Protein AF-A0A938Y9R0-F1 (afdb_monomer)

Sequence (129 aa):
MARGAADRGTDAPTGRAGDRIAAVRTVGDMQARYRSARRGPARCGRGDRKDPGADDATMATVAIAKRTAVLQARTIVDLALELADGRSSVRSPLERAHRDVRGGPFHPLTPEATLDLPGSMRLEEVRTS

InterPro domains:
  IPR036250 Acyl-CoA dehydrogenase-like, C-terminal [SSF47203] (8-122)

Secondary structure (DSSP, 8-state):
-HHHHHTTGGG----SHHHHHHHHHHHHHHHHHHHHHHHHHHHH--S-TT-S---HHHHHHHHHHHHHHHHHHHHHHHHHHHHHTT-S-TT-HHHHHHHHHHHGGGSS--TTGGGHHHHHHHHHHHHH-

Radius of gyration: 18.32 Å; Cα contacts (8 Å, |Δi|>4): 104; chains: 1; bounding box: 48×33×47 Å

pLDDT: mean 75.26, std 15.54, range [46.09, 93.12]

Mean predicted aligned error: 10.39 Å

Structure (mmCIF, N/CA/C/O backbone):
data_AF-A0A938Y9R0-F1
#
_entry.id   AF-A0A938Y9R0-F1
#
loop_
_atom_site.group_PDB
_atom_site.id
_atom_site.type_symbol
_atom_site.label_atom_id
_atom_site.label_alt_id
_atom_site.label_comp_id
_atom_site.label_asym_id
_atom_site.label_entity_id
_atom_site.label_seq_id
_atom_site.pdbx_PDB_ins_code
_atom_site.Cartn_x
_atom_site.Cartn_y
_atom_site.Cartn_z
_atom_site.occupancy
_atom_site.B_iso_or_equiv
_atom_site.auth_seq_id
_atom_site.auth_comp_id
_atom_site.auth_asym_id
_atom_site.auth_atom_id
_atom_site.pdbx_PDB_model_num
ATOM 1 N N . MET A 1 1 ? -1.771 10.224 3.735 1.00 49.88 1 MET A N 1
ATOM 2 C CA . MET A 1 1 ? -2.688 9.064 3.697 1.00 49.88 1 MET A CA 1
ATOM 3 C C . MET A 1 1 ? -2.340 8.031 4.772 1.00 49.88 1 MET A C 1
ATOM 5 O O . MET A 1 1 ? -3.034 8.017 5.773 1.00 49.88 1 MET A O 1
ATOM 9 N N . ALA A 1 2 ? -1.244 7.264 4.661 1.00 47.94 2 ALA A N 1
ATOM 10 C CA . ALA A 1 2 ? -0.913 6.177 5.607 1.00 47.94 2 ALA A CA 1
ATOM 11 C C . ALA A 1 2 ? -0.747 6.608 7.082 1.00 47.94 2 ALA A C 1
ATOM 13 O O . ALA A 1 2 ? -1.265 5.951 7.976 1.00 47.94 2 ALA A O 1
ATOM 14 N N . ARG A 1 3 ? -0.095 7.752 7.341 1.00 49.75 3 ARG A N 1
ATOM 15 C CA . ARG A 1 3 ? 0.065 8.291 8.705 1.00 49.75 3 ARG A CA 1
ATOM 16 C C . ARG A 1 3 ? -1.281 8.605 9.374 1.00 49.75 3 ARG A C 1
ATOM 18 O O . ARG A 1 3 ? -1.520 8.171 10.483 1.00 49.75 3 ARG A O 1
ATOM 25 N N . GLY A 1 4 ? -2.202 9.238 8.647 1.00 52.47 4 GLY A N 1
ATOM 26 C CA . GLY A 1 4 ? -3.544 9.545 9.158 1.00 52.47 4 GLY A CA 1
ATOM 27 C C . GLY A 1 4 ? -4.479 8.333 9.286 1.00 52.47 4 GLY A C 1
ATOM 28 O O . GLY A 1 4 ? -5.546 8.469 9.874 1.00 52.47 4 GLY A O 1
ATOM 29 N N . ALA A 1 5 ? -4.116 7.174 8.724 1.00 55.56 5 ALA A N 1
ATOM 30 C CA . ALA A 1 5 ? -4.798 5.905 8.983 1.00 55.56 5 ALA A CA 1
ATOM 31 C C . ALA A 1 5 ? -4.255 5.248 10.263 1.00 55.56 5 ALA A C 1
ATOM 33 O O . ALA A 1 5 ? -5.039 4.782 11.082 1.00 55.56 5 ALA A O 1
ATOM 34 N N . ALA A 1 6 ? -2.934 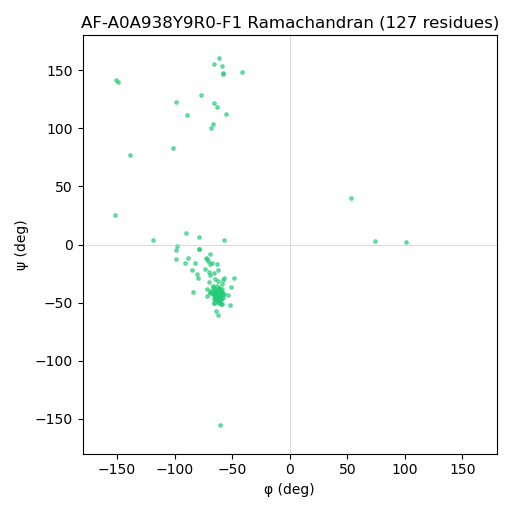5.300 10.475 1.00 52.03 6 ALA A N 1
ATOM 35 C CA . ALA A 1 6 ? -2.301 4.856 11.717 1.00 52.03 6 ALA A CA 1
ATOM 36 C C . ALA A 1 6 ? -2.748 5.693 12.932 1.00 52.03 6 ALA A C 1
ATOM 38 O O . ALA A 1 6 ? -3.103 5.123 13.958 1.00 52.03 6 ALA A O 1
ATOM 39 N N . ASP A 1 7 ? -2.829 7.020 12.784 1.00 55.97 7 ASP A N 1
ATOM 40 C CA . ASP A 1 7 ? -3.227 7.946 13.857 1.00 55.97 7 ASP A CA 1
ATOM 41 C C . ASP A 1 7 ? -4.717 7.824 14.251 1.00 55.97 7 ASP A C 1
ATOM 43 O O . ASP A 1 7 ? -5.107 8.308 15.304 1.00 55.97 7 ASP A O 1
ATOM 47 N N . ARG A 1 8 ? -5.576 7.195 13.430 1.00 55.94 8 ARG A N 1
ATOM 48 C CA . ARG A 1 8 ? -6.998 6.963 13.776 1.00 55.94 8 ARG A CA 1
ATOM 49 C C . ARG A 1 8 ? -7.295 5.565 14.304 1.00 55.94 8 ARG A C 1
ATOM 51 O O . ARG A 1 8 ? -8.368 5.355 14.857 1.00 55.94 8 ARG A O 1
ATOM 58 N N . GLY A 1 9 ? -6.359 4.627 14.167 1.00 49.69 9 GLY A N 1
ATOM 59 C CA . GLY A 1 9 ? -6.455 3.320 14.821 1.00 49.69 9 GLY A CA 1
ATOM 60 C C . GLY A 1 9 ? -6.263 3.398 16.341 1.00 49.69 9 GLY A C 1
ATOM 61 O O . GLY A 1 9 ? -6.578 2.446 17.046 1.00 49.69 9 GLY A O 1
ATOM 62 N N . THR A 1 10 ? -5.762 4.525 16.858 1.00 52.50 10 THR A N 1
ATOM 63 C CA . THR A 1 10 ? -5.441 4.712 18.280 1.00 52.50 10 THR A CA 1
ATOM 64 C C . THR A 1 10 ? -6.599 5.221 19.143 1.00 52.50 10 THR A C 1
ATOM 66 O O . THR A 1 10 ? -6.490 5.138 20.361 1.00 52.50 10 THR A O 1
ATOM 69 N N . ASP A 1 11 ? -7.708 5.684 18.550 1.00 47.88 11 ASP A N 1
ATOM 70 C CA . ASP A 1 11 ? -8.873 6.231 19.279 1.00 47.88 11 ASP A CA 1
ATOM 71 C C . ASP A 1 11 ? -9.942 5.174 19.637 1.00 47.88 11 ASP A C 1
ATOM 73 O O . ASP A 1 11 ? -11.045 5.507 20.074 1.00 47.88 11 ASP A O 1
ATOM 77 N N . ALA A 1 12 ? -9.656 3.879 19.462 1.00 50.62 12 ALA A N 1
ATOM 78 C CA . ALA A 1 12 ? -10.608 2.823 19.797 1.00 50.62 12 ALA A CA 1
ATOM 79 C C . ALA A 1 12 ? -10.665 2.574 21.322 1.00 50.62 12 ALA A C 1
ATOM 81 O O . ALA A 1 12 ? -9.623 2.312 21.933 1.00 50.62 12 ALA A O 1
ATOM 82 N N . PRO A 1 13 ? -11.857 2.570 21.958 1.00 46.53 13 P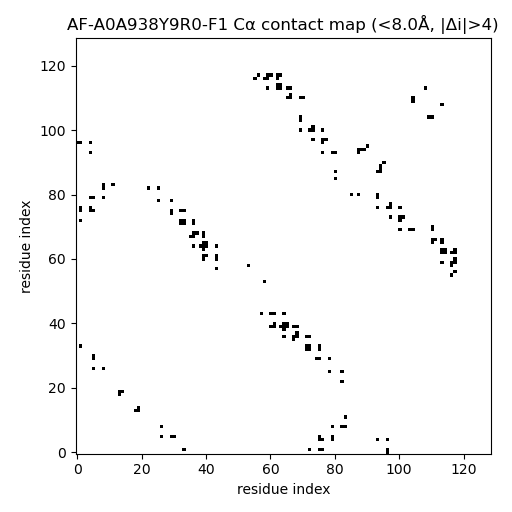RO A N 1
ATOM 83 C CA . PRO A 1 13 ? -12.000 2.090 23.325 1.00 46.53 13 PRO A CA 1
ATOM 84 C C . PRO A 1 13 ? -11.732 0.586 23.318 1.00 46.53 13 PRO A C 1
ATOM 86 O O . PRO A 1 13 ? -12.536 -0.215 22.845 1.00 46.53 13 PRO A O 1
ATOM 89 N N . THR A 1 14 ? -10.550 0.199 23.786 1.00 48.72 14 THR A N 1
ATOM 90 C CA . THR A 1 14 ? -10.176 -1.207 23.866 1.00 48.72 14 THR A CA 1
ATOM 91 C C . THR A 1 14 ? -11.078 -1.900 24.878 1.00 48.72 14 THR A C 1
ATOM 93 O O . THR A 1 14 ? -11.095 -1.509 26.047 1.00 48.72 14 THR A O 1
ATOM 96 N N . GLY A 1 15 ? -11.797 -2.930 24.424 1.00 53.75 15 GLY A N 1
ATOM 97 C CA . GLY A 1 15 ? -12.394 -3.951 25.281 1.00 53.75 15 GLY A CA 1
ATOM 98 C C . GLY A 1 15 ? -11.329 -4.709 26.086 1.00 53.75 15 GLY A C 1
ATOM 99 O O . GLY A 1 15 ? -10.251 -4.181 26.359 1.00 53.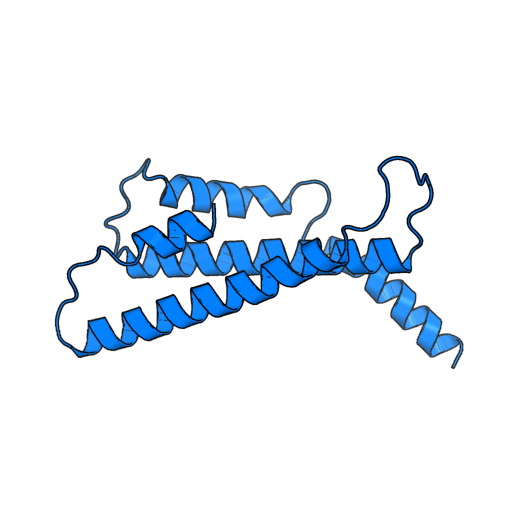75 15 GLY A O 1
ATOM 100 N N . ARG A 1 16 ? -11.634 -5.946 26.507 1.00 50.44 16 ARG A N 1
ATOM 101 C CA . ARG A 1 16 ? -10.795 -6.765 27.413 1.00 50.44 16 ARG A CA 1
ATOM 102 C C . ARG A 1 16 ? -9.302 -6.665 27.066 1.00 50.44 16 ARG A C 1
ATOM 104 O O . ARG A 1 16 ? -8.931 -6.575 25.903 1.00 50.44 16 ARG A O 1
ATOM 111 N N . ALA A 1 17 ? -8.426 -6.779 28.066 1.00 53.28 17 ALA A N 1
ATOM 112 C CA . ALA A 1 17 ? -6.974 -6.611 27.907 1.00 53.28 17 ALA A CA 1
ATOM 113 C C . ALA A 1 17 ? -6.340 -7.394 26.726 1.00 53.28 17 ALA A C 1
ATOM 115 O O . ALA A 1 17 ? -5.356 -6.927 26.155 1.00 53.28 17 ALA A O 1
ATOM 116 N N . GLY A 1 18 ? -6.911 -8.539 26.324 1.00 58.41 18 GLY A N 1
ATOM 117 C CA . GLY A 1 18 ? -6.500 -9.289 25.129 1.00 58.41 18 GLY A CA 1
ATOM 118 C C . GLY A 1 18 ? -6.687 -8.528 23.808 1.00 58.41 18 GLY A C 1
ATOM 119 O O . GLY A 1 18 ? -5.769 -8.512 22.988 1.00 58.41 18 GLY A O 1
ATOM 120 N N . ASP A 1 19 ? -7.805 -7.819 23.643 1.00 70.56 19 ASP A N 1
ATOM 121 C CA . ASP A 1 19 ? -8.114 -7.017 22.448 1.00 70.56 19 ASP A CA 1
ATOM 122 C C . ASP A 1 19 ? -7.147 -5.833 22.333 1.00 70.56 19 ASP A C 1
ATOM 124 O O . ASP A 1 19 ? -6.664 -5.495 21.252 1.00 70.56 19 ASP A O 1
ATOM 128 N N . ARG A 1 20 ? -6.770 -5.253 23.481 1.00 72.81 20 ARG A N 1
ATOM 129 C CA . ARG A 1 20 ? -5.757 -4.194 23.555 1.00 72.81 20 ARG A CA 1
ATOM 130 C C . ARG A 1 20 ? -4.378 -4.679 23.107 1.00 72.81 20 ARG A C 1
ATOM 132 O O . ARG A 1 20 ? -3.695 -3.968 22.376 1.00 72.81 20 ARG A O 1
ATOM 139 N N . ILE A 1 21 ? -3.951 -5.870 23.532 1.00 77.25 21 ILE A N 1
ATOM 140 C CA . ILE A 1 21 ? -2.643 -6.430 23.150 1.00 77.25 21 ILE A CA 1
ATOM 141 C C . ILE A 1 21 ? -2.606 -6.751 21.651 1.00 77.25 21 ILE A C 1
ATOM 143 O O . ILE A 1 21 ? -1.607 -6.454 20.991 1.00 77.25 21 ILE A O 1
ATOM 147 N N . ALA A 1 22 ? -3.680 -7.328 21.106 1.00 81.50 22 ALA A N 1
ATOM 148 C CA . ALA A 1 22 ? -3.799 -7.574 19.671 1.00 81.50 22 ALA A CA 1
ATOM 149 C C . ALA A 1 22 ? -3.724 -6.260 18.876 1.00 81.50 22 ALA A C 1
ATOM 151 O O . ALA A 1 22 ? -2.894 -6.145 17.973 1.00 81.50 22 ALA A O 1
ATOM 152 N N . ALA A 1 23 ? -4.473 -5.232 19.290 1.00 82.06 23 ALA A N 1
ATOM 153 C CA . ALA A 1 23 ? -4.440 -3.914 18.660 1.00 82.06 23 ALA A CA 1
ATOM 154 C C . ALA A 1 23 ? -3.038 -3.277 18.677 1.00 82.06 23 ALA A C 1
ATOM 156 O O . ALA A 1 23 ? -2.579 -2.763 17.658 1.00 82.06 23 ALA A O 1
ATOM 157 N N . VAL A 1 24 ? -2.311 -3.365 19.799 1.00 85.44 24 VAL A N 1
ATOM 158 C CA . VAL A 1 24 ? -0.928 -2.861 19.904 1.00 85.44 24 VAL A CA 1
ATOM 159 C C . VAL A 1 24 ? -0.000 -3.545 18.898 1.00 85.44 24 VAL A C 1
ATOM 161 O O . VAL A 1 24 ? 0.811 -2.873 18.257 1.00 85.44 24 VAL A O 1
ATOM 164 N N . ARG A 1 25 ? -0.116 -4.867 18.725 1.00 88.00 25 ARG A N 1
ATOM 165 C CA . ARG A 1 25 ? 0.696 -5.608 17.746 1.00 88.00 25 ARG A CA 1
ATOM 166 C C . ARG A 1 25 ? 0.367 -5.190 16.316 1.00 88.00 25 ARG A C 1
ATOM 168 O O . ARG A 1 25 ? 1.292 -4.950 15.544 1.00 88.00 25 ARG A O 1
ATOM 175 N N . THR A 1 26 ? -0.913 -5.039 15.989 1.00 88.00 26 THR A N 1
ATOM 176 C CA . THR A 1 26 ? -1.353 -4.604 14.656 1.00 88.00 26 THR A CA 1
ATOM 177 C C . THR A 1 26 ? -0.864 -3.193 14.331 1.00 88.00 26 THR A C 1
ATOM 179 O O . THR A 1 26 ? -0.301 -2.967 13.260 1.00 88.00 26 THR A O 1
ATOM 182 N N . VAL A 1 27 ? -0.970 -2.250 15.274 1.00 89.00 27 VAL A N 1
ATOM 183 C CA . VAL A 1 27 ? -0.408 -0.895 15.119 1.00 89.00 27 VAL A CA 1
ATOM 184 C C . VAL A 1 27 ? 1.118 -0.944 14.958 1.00 89.00 27 VAL A C 1
ATOM 186 O O . VAL A 1 27 ? 1.684 -0.215 14.138 1.00 89.00 27 VAL A O 1
ATOM 189 N N . GLY A 1 28 ? 1.793 -1.835 15.690 1.00 91.06 28 GLY A N 1
ATOM 190 C CA . GLY A 1 28 ? 3.221 -2.107 15.526 1.00 91.06 28 GLY A CA 1
ATOM 191 C C . GLY A 1 28 ? 3.588 -2.566 14.109 1.00 91.06 28 GLY A C 1
ATOM 192 O O . GLY A 1 28 ? 4.526 -2.020 13.520 1.00 91.06 28 GLY A O 1
ATOM 193 N N . ASP A 1 29 ? 2.828 -3.505 13.535 1.00 93.00 29 ASP A N 1
ATOM 194 C CA . ASP A 1 29 ? 3.019 -3.974 12.154 1.00 93.00 29 ASP A CA 1
ATOM 195 C C . ASP A 1 29 ? 2.791 -2.837 11.143 1.00 93.00 29 ASP A C 1
ATOM 197 O O . ASP A 1 29 ? 3.650 -2.554 10.303 1.00 93.00 29 ASP A O 1
ATOM 201 N N . MET A 1 30 ? 1.695 -2.082 11.286 1.00 92.31 30 MET A N 1
ATOM 202 C CA . MET A 1 30 ? 1.410 -0.919 10.435 1.00 92.31 30 MET A CA 1
ATOM 203 C C . MET A 1 30 ? 2.579 0.081 10.413 1.00 92.31 30 MET A C 1
ATOM 205 O O . MET A 1 30 ? 2.982 0.565 9.347 1.00 92.31 30 MET A O 1
ATOM 209 N N . GLN A 1 31 ? 3.169 0.364 11.576 1.00 91.62 31 GLN A N 1
ATOM 210 C CA . GLN A 1 31 ? 4.302 1.279 11.701 1.00 91.62 31 GLN A CA 1
ATOM 211 C C . GLN A 1 31 ? 5.585 0.722 11.067 1.00 91.62 31 GLN A C 1
ATOM 213 O O . GLN A 1 31 ? 6.330 1.470 10.421 1.00 91.62 31 GLN A O 1
ATOM 218 N N . ALA A 1 32 ? 5.858 -0.576 11.223 1.00 91.31 32 ALA A N 1
ATOM 219 C CA . ALA A 1 32 ? 7.004 -1.233 10.596 1.00 91.31 32 ALA A CA 1
ATOM 220 C C . ALA A 1 32 ? 6.915 -1.152 9.064 1.00 91.31 32 ALA A C 1
ATOM 222 O O . ALA A 1 32 ? 7.861 -0.717 8.399 1.00 91.31 32 ALA A O 1
ATOM 223 N N . ARG A 1 33 ? 5.742 -1.462 8.509 1.00 93.12 33 ARG A N 1
ATOM 224 C CA . ARG A 1 33 ? 5.455 -1.384 7.070 1.00 93.12 33 ARG A CA 1
ATOM 225 C C . ARG A 1 33 ? 5.591 0.029 6.522 1.00 93.12 33 ARG A C 1
ATOM 227 O O . ARG A 1 33 ? 6.228 0.225 5.485 1.00 93.12 33 ARG A O 1
ATOM 234 N N . TYR A 1 34 ? 5.066 1.027 7.235 1.00 89.12 34 TYR A N 1
ATOM 235 C CA . TYR A 1 34 ? 5.193 2.433 6.846 1.00 89.12 34 TYR A CA 1
ATOM 236 C C . TYR A 1 34 ? 6.661 2.873 6.780 1.00 89.12 34 TYR A C 1
ATOM 238 O O . TYR A 1 34 ? 7.084 3.519 5.815 1.00 89.12 34 TYR A O 1
ATOM 246 N N . ARG A 1 35 ? 7.467 2.494 7.780 1.00 87.75 35 ARG A N 1
ATOM 247 C CA . ARG A 1 35 ? 8.906 2.800 7.808 1.00 87.75 35 ARG A CA 1
ATOM 248 C C . ARG A 1 35 ? 9.650 2.142 6.647 1.00 87.75 35 ARG A C 1
ATOM 250 O O . ARG A 1 35 ? 10.482 2.805 6.027 1.00 87.75 35 ARG A O 1
ATOM 257 N N . SER A 1 36 ? 9.336 0.890 6.325 1.00 86.62 36 SER A N 1
ATOM 258 C CA . SER A 1 36 ? 9.920 0.179 5.180 1.00 86.62 36 SER A CA 1
ATOM 259 C C . SER A 1 36 ? 9.553 0.843 3.852 1.00 86.62 36 SER A C 1
ATOM 261 O O . SER A 1 36 ? 10.438 1.143 3.052 1.00 86.62 36 SER A O 1
ATOM 263 N N . ALA A 1 37 ? 8.276 1.182 3.659 1.00 86.12 37 ALA A N 1
ATOM 264 C CA . ALA A 1 37 ? 7.793 1.868 2.462 1.00 86.12 37 ALA A CA 1
ATOM 265 C C . ALA A 1 37 ? 8.441 3.246 2.258 1.00 86.12 37 ALA A C 1
ATOM 267 O O . ALA A 1 37 ? 8.781 3.614 1.137 1.00 86.12 37 ALA A O 1
ATOM 268 N N . ARG A 1 38 ? 8.659 4.008 3.338 1.00 80.62 38 ARG A N 1
ATOM 269 C CA . ARG A 1 38 ? 9.235 5.361 3.269 1.00 80.62 38 ARG A CA 1
ATOM 270 C C . ARG A 1 38 ? 10.714 5.377 2.863 1.00 80.62 38 ARG A C 1
ATOM 272 O O . ARG A 1 38 ? 11.179 6.374 2.314 1.00 80.62 38 ARG A O 1
ATOM 279 N N . ARG A 1 39 ? 11.465 4.305 3.130 1.00 76.31 39 ARG A N 1
ATOM 280 C CA . ARG A 1 39 ? 12.909 4.245 2.839 1.00 76.31 39 ARG A CA 1
ATOM 281 C C . ARG A 1 39 ? 13.222 4.184 1.344 1.00 76.31 39 ARG A C 1
ATOM 283 O O . ARG A 1 39 ? 14.249 4.721 0.950 1.00 76.31 39 ARG A O 1
ATOM 290 N N . GLY A 1 40 ? 12.364 3.567 0.530 1.00 70.94 40 GLY A N 1
ATOM 291 C CA . GLY A 1 40 ? 12.574 3.448 -0.919 1.00 70.94 40 GLY A CA 1
ATOM 292 C C . GLY A 1 40 ? 12.616 4.812 -1.624 1.00 70.94 40 GLY A C 1
ATOM 293 O O . GLY A 1 40 ? 13.663 5.184 -2.149 1.00 70.94 40 GLY A O 1
ATOM 294 N N . PRO A 1 41 ? 11.539 5.618 -1.560 1.00 64.50 41 PRO A N 1
ATOM 295 C CA . PRO A 1 41 ? 11.494 6.942 -2.184 1.00 64.50 41 PRO A CA 1
ATOM 296 C C . PRO A 1 41 ? 12.582 7.900 -1.678 1.00 64.50 41 PRO A C 1
ATOM 298 O O . PRO A 1 41 ? 13.116 8.685 -2.452 1.00 64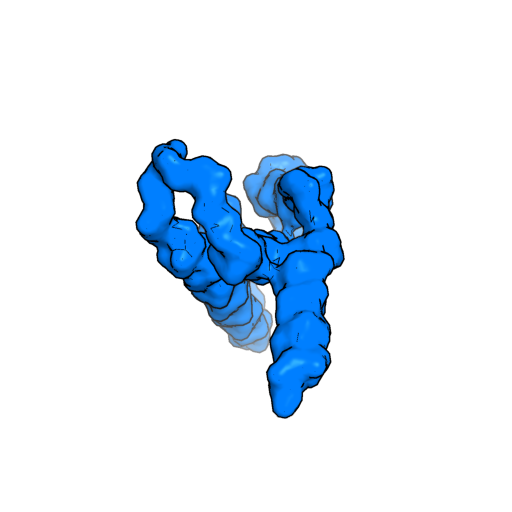.50 41 PRO A O 1
ATOM 301 N N . ALA A 1 42 ? 12.968 7.805 -0.399 1.00 61.06 42 ALA A N 1
ATOM 302 C CA . ALA A 1 42 ? 14.055 8.608 0.167 1.00 61.06 42 ALA A CA 1
ATOM 303 C C . ALA A 1 42 ? 15.436 8.283 -0.436 1.00 61.06 42 ALA A C 1
ATOM 305 O O . ALA A 1 42 ?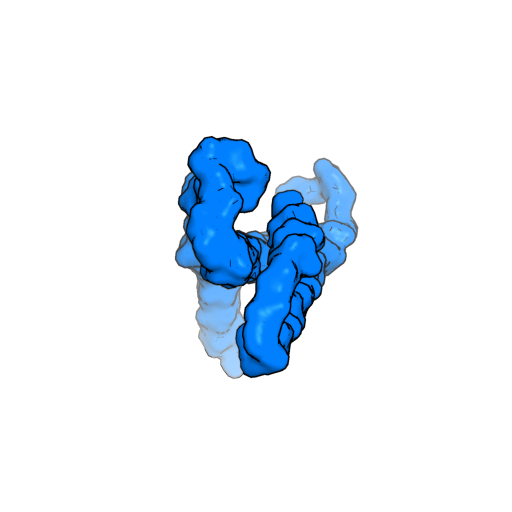 16.319 9.134 -0.418 1.00 61.06 42 ALA A O 1
ATOM 306 N N . ARG A 1 43 ? 15.629 7.069 -0.970 1.00 60.44 43 ARG A N 1
ATOM 307 C CA . ARG A 1 43 ? 16.847 6.672 -1.696 1.00 60.44 43 ARG A CA 1
ATOM 308 C C . ARG A 1 43 ? 16.815 7.070 -3.172 1.00 60.44 43 ARG A C 1
ATOM 310 O O . ARG A 1 43 ? 17.871 7.205 -3.766 1.00 60.44 43 ARG A O 1
ATOM 317 N N . CYS A 1 44 ? 15.623 7.287 -3.729 1.00 62.00 44 CYS A N 1
ATOM 318 C CA . CYS A 1 44 ? 15.427 7.702 -5.121 1.00 62.00 44 CYS A CA 1
ATOM 319 C C . CYS A 1 44 ? 15.605 9.222 -5.321 1.00 62.00 44 CYS A C 1
ATOM 321 O O . CYS A 1 44 ? 15.732 9.689 -6.446 1.00 62.00 44 CYS A O 1
ATOM 323 N N . GLY A 1 45 ? 15.581 10.012 -4.241 1.00 55.78 45 GLY A N 1
ATOM 324 C CA . GLY A 1 45 ? 15.625 11.474 -4.289 1.00 55.78 45 GLY A CA 1
ATOM 325 C C . GLY A 1 45 ? 17.001 12.058 -3.979 1.00 55.78 45 GLY A C 1
ATOM 326 O O . GLY A 1 45 ? 17.230 12.480 -2.848 1.00 55.78 45 GLY A O 1
ATOM 327 N N . ARG A 1 46 ? 17.878 12.114 -4.990 1.00 51.69 46 ARG A N 1
ATOM 328 C CA . ARG A 1 46 ? 19.007 13.065 -5.118 1.00 51.69 46 ARG A CA 1
ATOM 329 C C . ARG A 1 46 ? 19.382 13.345 -6.592 1.00 51.69 46 ARG A C 1
ATOM 331 O O . ARG A 1 46 ? 20.516 13.695 -6.876 1.00 51.69 46 ARG A O 1
ATOM 338 N N . GLY A 1 47 ? 18.438 13.186 -7.522 1.00 51.16 47 GLY A N 1
ATOM 339 C CA . GLY A 1 47 ? 18.604 13.619 -8.913 1.00 51.16 47 GLY A CA 1
ATOM 340 C C . GLY A 1 47 ? 17.912 14.961 -9.118 1.00 51.16 47 GLY A C 1
ATOM 341 O O . GLY A 1 47 ? 16.716 15.080 -8.833 1.00 51.16 47 GLY A O 1
ATOM 342 N N . ASP A 1 48 ? 18.650 15.974 -9.567 1.00 49.81 48 ASP A N 1
ATOM 343 C CA . ASP A 1 48 ? 18.065 17.245 -9.981 1.00 49.81 48 ASP A CA 1
ATOM 344 C C . ASP A 1 48 ? 17.047 17.013 -11.104 1.00 49.81 48 ASP A C 1
ATOM 346 O O . ASP A 1 48 ? 17.205 16.140 -11.955 1.00 49.81 48 ASP A O 1
ATOM 350 N N . ARG A 1 49 ? 15.998 17.843 -11.144 1.00 48.19 49 ARG A N 1
ATOM 351 C CA . ARG A 1 49 ? 14.889 17.831 -12.127 1.00 48.19 49 ARG A CA 1
ATOM 352 C C . ARG A 1 49 ? 15.345 17.962 -13.603 1.00 48.19 49 ARG A C 1
ATOM 354 O O . ARG A 1 49 ? 14.507 18.085 -14.491 1.00 48.19 49 ARG A O 1
ATOM 361 N N . LYS A 1 50 ? 16.654 17.991 -13.866 1.00 46.09 50 LYS A N 1
ATOM 362 C CA . LYS A 1 50 ? 17.296 18.301 -15.143 1.00 46.09 50 LYS A CA 1
ATOM 363 C C . LYS A 1 50 ? 18.140 17.172 -15.743 1.00 46.09 50 LYS A C 1
ATOM 365 O O . LYS A 1 50 ? 18.727 17.426 -16.788 1.00 46.09 50 LYS A O 1
ATOM 370 N N . ASP A 1 51 ? 18.187 15.977 -15.154 1.00 51.53 51 ASP A N 1
ATOM 371 C CA . ASP A 1 51 ? 18.880 14.841 -15.778 1.00 51.53 51 ASP A CA 1
ATOM 372 C C . ASP A 1 51 ? 17.927 14.056 -16.698 1.00 51.53 51 ASP A C 1
ATOM 374 O O . ASP A 1 51 ? 16.996 13.416 -16.203 1.00 51.53 51 ASP A O 1
ATOM 378 N N . PRO A 1 52 ? 18.106 14.079 -18.035 1.00 46.84 52 PRO A N 1
ATOM 379 C CA . PRO A 1 52 ? 17.253 13.344 -18.968 1.00 46.84 52 PRO A CA 1
ATOM 380 C C . PRO A 1 52 ? 17.593 11.844 -19.042 1.00 46.84 52 PRO A C 1
ATOM 382 O O . PRO A 1 52 ? 17.035 11.144 -19.882 1.00 46.84 52 PRO A O 1
ATOM 385 N N . GLY A 1 53 ? 18.493 11.340 -18.193 1.00 53.06 53 GLY A N 1
ATOM 386 C CA . GLY A 1 53 ? 18.938 9.949 -18.195 1.00 53.06 53 GLY A CA 1
ATOM 387 C C . GLY A 1 53 ? 19.076 9.400 -16.783 1.00 53.06 53 GLY A C 1
ATOM 388 O O . GLY A 1 53 ? 20.185 9.274 -16.279 1.00 53.06 53 GLY A O 1
ATOM 389 N N . ALA A 1 54 ? 17.959 9.064 -16.133 1.00 63.22 54 ALA A N 1
ATOM 390 C CA . ALA A 1 54 ? 18.034 8.115 -15.027 1.00 63.22 54 ALA A CA 1
ATOM 391 C C . ALA A 1 54 ? 18.520 6.782 -15.614 1.00 63.22 54 ALA A C 1
ATOM 393 O O . ALA A 1 54 ? 17.860 6.238 -16.498 1.00 63.22 54 ALA A O 1
ATOM 394 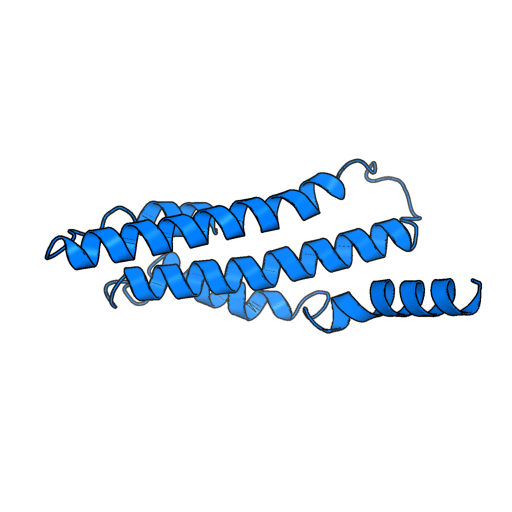N N . ASP A 1 55 ? 19.678 6.298 -15.168 1.00 78.19 55 ASP A N 1
ATOM 395 C CA . ASP A 1 55 ? 20.197 5.001 -15.592 1.00 78.19 55 ASP A CA 1
ATOM 396 C C . ASP A 1 55 ? 19.245 3.859 -15.189 1.00 78.19 55 ASP A C 1
ATOM 398 O O . ASP A 1 55 ? 18.388 3.999 -14.305 1.00 78.19 55 ASP A O 1
ATOM 402 N N . ASP A 1 56 ? 19.387 2.704 -15.842 1.00 81.69 56 ASP A N 1
ATOM 403 C CA . ASP A 1 56 ? 18.512 1.550 -15.604 1.00 81.69 56 ASP A CA 1
ATOM 404 C C . ASP A 1 56 ? 18.536 1.103 -14.134 1.00 81.69 56 ASP A C 1
ATOM 406 O O . ASP A 1 56 ? 17.513 0.688 -13.589 1.00 81.69 56 ASP A O 1
ATOM 410 N N . ALA A 1 57 ? 19.664 1.288 -13.438 1.00 82.06 57 ALA A N 1
ATOM 411 C CA . ALA A 1 57 ? 19.796 1.015 -12.008 1.00 82.06 57 ALA A CA 1
ATOM 412 C C . ALA A 1 57 ? 18.930 1.945 -11.137 1.00 82.06 57 ALA A C 1
ATOM 414 O O . ALA A 1 57 ? 18.264 1.493 -10.191 1.00 82.06 57 ALA A O 1
ATOM 415 N N . THR A 1 58 ? 18.886 3.239 -11.458 1.00 82.94 58 THR A N 1
ATOM 416 C CA . THR A 1 58 ? 18.001 4.211 -10.805 1.00 82.94 58 THR A CA 1
ATOM 417 C C . THR A 1 58 ? 16.545 3.873 -11.089 1.00 82.94 58 THR A C 1
ATOM 419 O O . THR A 1 58 ? 15.729 3.834 -10.162 1.00 82.94 58 THR A O 1
ATOM 422 N N . MET A 1 59 ? 16.209 3.556 -12.338 1.00 83.19 59 MET A N 1
ATOM 423 C CA . MET A 1 59 ? 14.849 3.185 -12.730 1.00 83.19 59 MET A CA 1
ATOM 424 C C . MET A 1 59 ? 14.386 1.883 -12.061 1.00 83.19 59 MET A C 1
ATOM 426 O O . MET A 1 59 ? 13.261 1.824 -11.555 1.00 83.19 59 MET A O 1
ATOM 430 N N . ALA A 1 60 ? 15.257 0.879 -11.942 1.00 85.50 60 ALA A N 1
ATOM 431 C CA . ALA A 1 60 ? 14.996 -0.354 -11.200 1.00 85.50 60 ALA A CA 1
ATOM 432 C C . ALA A 1 60 ? 14.766 -0.081 -9.704 1.00 85.50 60 ALA A C 1
ATOM 434 O O . ALA A 1 60 ? 13.824 -0.606 -9.101 1.00 85.50 60 ALA A O 1
ATOM 435 N N . THR A 1 61 ? 15.567 0.804 -9.107 1.00 85.75 61 THR A N 1
ATOM 436 C CA . THR A 1 61 ? 15.408 1.221 -7.705 1.00 85.75 61 THR A CA 1
ATOM 437 C C . THR A 1 61 ? 14.075 1.938 -7.478 1.00 85.75 61 THR A C 1
ATOM 439 O O . THR A 1 61 ? 13.364 1.641 -6.510 1.00 85.75 61 THR A O 1
ATOM 442 N N . VAL A 1 62 ? 13.689 2.840 -8.385 1.00 84.94 62 VAL A N 1
ATOM 443 C CA . VAL A 1 62 ? 12.393 3.538 -8.359 1.00 84.94 62 VAL A CA 1
ATOM 444 C C . VAL A 1 62 ? 11.236 2.550 -8.512 1.00 84.94 62 VAL A C 1
ATOM 446 O O . VAL A 1 62 ? 10.244 2.656 -7.784 1.00 84.94 62 VAL A O 1
ATOM 449 N N . ALA A 1 63 ? 11.361 1.560 -9.397 1.00 86.69 63 ALA A N 1
ATOM 450 C CA . ALA A 1 63 ? 10.344 0.537 -9.613 1.00 86.69 63 ALA A CA 1
ATOM 451 C C . ALA A 1 63 ? 10.123 -0.318 -8.348 1.00 86.69 63 ALA A C 1
ATOM 453 O O . ALA A 1 63 ? 8.987 -0.457 -7.880 1.00 86.69 63 ALA A O 1
ATOM 454 N N . ILE A 1 64 ? 11.202 -0.779 -7.705 1.00 88.25 64 ILE A N 1
ATOM 455 C CA . ILE A 1 64 ? 11.148 -1.520 -6.431 1.00 88.25 64 ILE A CA 1
ATOM 456 C C . ILE A 1 64 ? 10.556 -0.656 -5.308 1.00 88.25 64 ILE A C 1
ATOM 458 O O . ILE A 1 64 ? 9.719 -1.122 -4.520 1.00 88.25 64 ILE A O 1
ATOM 462 N N . ALA A 1 65 ? 10.957 0.615 -5.226 1.00 87.00 65 ALA A N 1
ATOM 463 C CA . ALA A 1 65 ? 10.435 1.554 -4.239 1.00 87.00 65 ALA A CA 1
ATOM 464 C C . ALA A 1 65 ? 8.927 1.777 -4.421 1.00 87.00 65 ALA A C 1
ATOM 466 O O . ALA A 1 65 ? 8.177 1.729 -3.440 1.00 87.00 65 ALA A O 1
ATOM 467 N N . LYS A 1 66 ? 8.469 1.952 -5.667 1.00 85.25 66 LYS A N 1
ATOM 468 C CA . LYS A 1 66 ? 7.049 2.070 -6.010 1.00 85.25 66 LYS A CA 1
ATOM 469 C C . LYS A 1 66 ? 6.278 0.822 -5.594 1.00 85.25 66 LYS A C 1
ATOM 471 O O . LYS A 1 66 ? 5.278 0.949 -4.884 1.00 85.25 66 LYS A O 1
ATOM 476 N N . ARG A 1 67 ? 6.749 -0.370 -5.985 1.00 89.69 67 ARG A N 1
ATOM 477 C CA . ARG A 1 67 ? 6.125 -1.652 -5.616 1.00 89.69 67 ARG A CA 1
ATOM 478 C C . ARG A 1 67 ? 5.922 -1.749 -4.113 1.00 89.69 67 ARG A C 1
ATO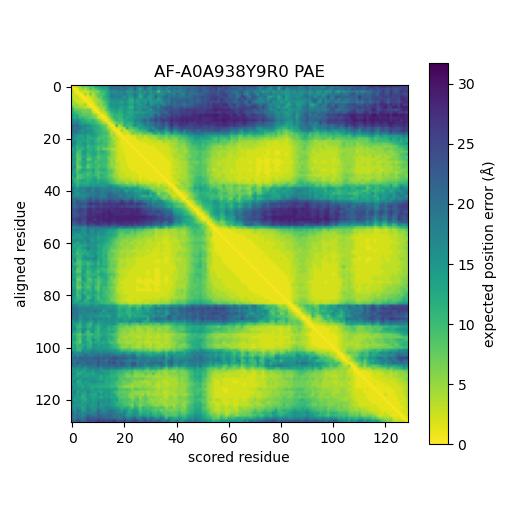M 480 O O . ARG A 1 67 ? 4.818 -2.002 -3.635 1.00 89.69 67 ARG A O 1
ATOM 487 N N . THR A 1 68 ? 6.998 -1.498 -3.374 1.00 90.38 68 THR A N 1
ATOM 488 C CA . THR A 1 68 ? 7.010 -1.571 -1.914 1.00 90.38 68 THR A CA 1
ATOM 489 C C . THR A 1 68 ? 6.019 -0.577 -1.319 1.00 90.38 68 THR A C 1
ATOM 491 O O . THR A 1 68 ? 5.222 -0.948 -0.462 1.00 90.38 68 THR A O 1
ATOM 494 N N . ALA A 1 69 ? 6.004 0.670 -1.793 1.00 87.38 69 ALA A N 1
ATOM 495 C CA . ALA A 1 69 ? 5.083 1.683 -1.295 1.00 87.38 69 ALA A CA 1
ATOM 496 C C . ALA A 1 69 ? 3.611 1.293 -1.502 1.00 87.38 69 ALA A C 1
ATOM 498 O O . ALA A 1 69 ? 2.824 1.400 -0.562 1.00 87.38 69 ALA A O 1
ATOM 499 N N . VAL A 1 70 ? 3.249 0.797 -2.689 1.00 87.38 70 VAL A N 1
ATOM 500 C CA . VAL A 1 70 ? 1.867 0.407 -3.018 1.00 87.38 70 VAL A CA 1
ATOM 501 C C . VAL A 1 70 ? 1.404 -0.781 -2.170 1.00 87.38 70 VAL A C 1
ATOM 503 O O . VAL A 1 70 ? 0.356 -0.704 -1.526 1.00 87.38 70 VAL A O 1
ATOM 506 N N . LEU A 1 71 ? 2.190 -1.860 -2.115 1.00 90.62 71 LEU A N 1
ATOM 507 C CA . LEU A 1 71 ? 1.809 -3.079 -1.389 1.00 90.62 71 LEU A CA 1
ATOM 508 C C . LEU A 1 71 ? 1.708 -2.849 0.124 1.00 90.62 71 LEU A C 1
ATOM 510 O O . LEU A 1 71 ? 0.769 -3.321 0.774 1.00 90.62 71 LEU A O 1
ATOM 514 N N . GLN A 1 72 ? 2.647 -2.085 0.688 1.00 92.00 72 GLN A N 1
ATOM 515 C CA . GLN A 1 72 ? 2.611 -1.758 2.110 1.00 92.00 72 GLN A CA 1
ATOM 516 C C . GLN A 1 72 ? 1.458 -0.810 2.437 1.00 92.00 72 GLN A C 1
ATOM 518 O O . GLN A 1 72 ? 0.770 -1.030 3.428 1.00 92.00 72 GLN A O 1
ATOM 523 N N . ALA A 1 73 ? 1.188 0.199 1.600 1.00 89.44 73 ALA A N 1
ATOM 524 C CA . ALA A 1 73 ? 0.055 1.099 1.806 1.00 89.44 73 ALA A CA 1
ATOM 525 C C . ALA A 1 73 ? -1.284 0.349 1.803 1.00 89.44 73 ALA A C 1
ATOM 527 O O . ALA A 1 73 ? -2.111 0.604 2.675 1.00 89.44 73 ALA A O 1
ATOM 528 N N . ARG A 1 74 ? -1.473 -0.603 0.880 1.00 90.62 74 ARG A N 1
ATOM 529 C CA . ARG A 1 74 ? -2.672 -1.451 0.842 1.00 90.62 74 ARG A CA 1
ATOM 530 C C . ARG A 1 74 ? -2.837 -2.240 2.138 1.00 90.62 74 ARG A C 1
ATOM 532 O O . ARG A 1 74 ? -3.874 -2.132 2.780 1.00 90.62 74 ARG A O 1
ATOM 539 N N . THR A 1 75 ? -1.782 -2.932 2.567 1.00 92.44 75 THR A N 1
ATOM 540 C CA . THR A 1 75 ? -1.850 -3.745 3.791 1.00 92.44 75 THR A CA 1
ATOM 541 C C . THR A 1 75 ? -2.107 -2.893 5.036 1.00 92.44 75 THR A C 1
ATOM 543 O O . THR A 1 75 ? -2.909 -3.267 5.880 1.00 92.44 75 THR A O 1
ATOM 546 N N . ILE A 1 76 ? -1.472 -1.721 5.148 1.00 91.69 76 ILE A N 1
ATOM 547 C CA . ILE A 1 76 ? -1.693 -0.798 6.274 1.00 91.69 76 ILE A CA 1
ATOM 548 C C . ILE A 1 76 ? -3.159 -0.363 6.348 1.00 91.69 76 ILE A C 1
ATOM 550 O O . ILE A 1 76 ? -3.710 -0.272 7.441 1.00 91.69 76 ILE A O 1
ATOM 554 N N . VAL A 1 77 ? -3.785 -0.065 5.207 1.00 90.12 77 VAL A N 1
ATOM 555 C CA . VAL A 1 77 ? -5.186 0.366 5.187 1.00 90.12 77 VAL A CA 1
ATOM 556 C C . VAL A 1 77 ? -6.136 -0.788 5.507 1.00 90.12 77 VAL A C 1
ATOM 558 O O . VAL A 1 77 ? -7.094 -0.569 6.241 1.00 90.12 77 VAL A O 1
ATOM 561 N N . ASP A 1 78 ? -5.856 -1.998 5.021 1.00 88.38 78 ASP A N 1
ATOM 562 C CA . ASP A 1 78 ? -6.652 -3.188 5.347 1.00 88.38 78 ASP A CA 1
ATOM 563 C C . ASP A 1 78 ? -6.607 -3.483 6.863 1.00 88.38 78 ASP A C 1
ATOM 565 O O . ASP A 1 78 ? -7.655 -3.614 7.491 1.00 88.38 78 ASP A O 1
ATOM 569 N N . LEU A 1 79 ? -5.418 -3.445 7.483 1.00 89.50 79 LEU A N 1
ATOM 570 C CA . LEU A 1 79 ? -5.257 -3.593 8.940 1.00 89.50 79 LEU A CA 1
ATOM 571 C C . LEU A 1 79 ? -5.967 -2.481 9.730 1.00 89.50 79 LEU A C 1
ATOM 573 O O . LEU A 1 79 ? -6.537 -2.726 10.791 1.00 89.50 79 LEU A O 1
ATOM 577 N N . ALA A 1 80 ? -5.945 -1.246 9.224 1.00 86.12 80 ALA A N 1
ATOM 578 C CA . ALA A 1 80 ? -6.637 -0.128 9.860 1.00 86.12 80 ALA A CA 1
ATOM 579 C C . ALA A 1 80 ? -8.165 -0.287 9.818 1.00 86.12 80 ALA A C 1
ATOM 581 O O . ALA A 1 80 ? -8.839 0.110 10.766 1.00 86.12 80 ALA A O 1
ATOM 582 N N . LEU A 1 81 ? -8.714 -0.849 8.735 1.00 84.19 81 LEU A N 1
ATOM 583 C CA . LEU A 1 81 ? -10.144 -1.152 8.623 1.00 84.19 81 LEU A CA 1
ATOM 584 C C . LEU A 1 81 ? -10.557 -2.285 9.563 1.00 84.19 81 LEU A C 1
ATOM 586 O O . LEU A 1 81 ? -11.590 -2.170 10.218 1.00 84.19 81 LEU A O 1
ATOM 590 N N . GLU A 1 82 ? -9.735 -3.331 9.673 1.00 84.56 82 GLU A N 1
ATOM 591 C CA . GLU A 1 82 ? -9.948 -4.431 10.619 1.00 84.56 82 GLU A CA 1
ATOM 592 C C . GLU A 1 82 ? -9.973 -3.918 12.069 1.00 84.56 82 GLU A C 1
ATOM 594 O O . GLU A 1 82 ? -10.912 -4.198 12.808 1.00 84.56 82 GLU A O 1
ATOM 599 N N . LEU A 1 83 ? -9.017 -3.063 12.453 1.00 83.50 83 LEU A N 1
ATOM 600 C CA . LEU A 1 83 ? -8.998 -2.421 13.777 1.00 83.50 83 LEU A CA 1
ATOM 601 C C . LEU A 1 83 ? -10.175 -1.465 14.018 1.00 83.50 83 LEU A C 1
ATOM 603 O O . LEU A 1 83 ? -10.588 -1.261 15.163 1.00 83.50 83 LEU A O 1
ATOM 607 N N . ALA A 1 84 ? -10.704 -0.846 12.961 1.00 79.69 84 ALA A N 1
ATOM 608 C CA . ALA A 1 84 ? -11.862 0.033 13.065 1.00 79.69 84 ALA A CA 1
ATOM 609 C C . ALA A 1 84 ? -13.167 -0.740 13.330 1.00 79.69 84 ALA A C 1
ATOM 611 O O . ALA A 1 84 ? -14.153 -0.107 13.713 1.00 79.69 84 ALA A O 1
ATOM 612 N N . ASP A 1 85 ? -13.172 -2.070 13.180 1.00 68.44 85 ASP A N 1
ATOM 613 C CA . ASP A 1 85 ? -14.263 -2.975 13.569 1.00 68.44 85 ASP A CA 1
ATOM 614 C C . ASP A 1 85 ? -15.628 -2.564 12.972 1.00 68.44 85 ASP A C 1
ATOM 616 O O . ASP A 1 85 ? -16.655 -2.511 13.645 1.00 68.44 85 ASP A O 1
ATOM 620 N N . GLY A 1 86 ? -15.627 -2.128 11.704 1.00 59.03 86 GLY A N 1
ATOM 621 C CA . GLY A 1 86 ? -16.830 -1.655 11.002 1.00 59.03 86 GLY A CA 1
ATOM 622 C C . GLY A 1 86 ? -17.347 -0.272 11.431 1.00 59.03 86 GLY A C 1
ATOM 623 O O . GLY A 1 86 ? -18.348 0.203 10.897 1.00 59.03 86 GLY A O 1
ATOM 624 N N . ARG A 1 87 ? -16.662 0.427 12.349 1.00 57.66 87 ARG A N 1
ATOM 625 C CA . ARG A 1 87 ? -16.992 1.813 12.746 1.00 57.66 87 ARG A CA 1
ATOM 626 C C . ARG A 1 87 ? -16.508 2.863 11.744 1.00 57.66 87 ARG A C 1
ATOM 628 O O . ARG A 1 87 ? -16.792 4.052 11.911 1.00 57.66 87 ARG A O 1
ATOM 635 N N . SER A 1 88 ? -15.791 2.463 10.691 1.00 60.22 88 SER A N 1
ATOM 636 C CA . SER A 1 88 ? -15.530 3.337 9.550 1.00 60.22 88 SER A CA 1
ATOM 637 C C . SER A 1 88 ? -16.839 3.570 8.798 1.00 60.22 88 SER A C 1
ATOM 639 O O . SER A 1 88 ? -17.297 2.748 8.013 1.00 60.22 88 SER A O 1
ATOM 641 N N . SER A 1 89 ? -17.469 4.722 9.033 1.00 55.09 89 SER A N 1
ATOM 642 C CA . SER A 1 89 ? -18.655 5.097 8.267 1.00 55.09 89 SER A CA 1
ATOM 643 C C . SER A 1 89 ? -18.339 5.142 6.770 1.00 55.09 89 SER A C 1
ATOM 645 O O . SER A 1 89 ? -17.237 5.526 6.353 1.00 55.09 89 SER A O 1
ATOM 647 N N . VAL A 1 90 ? -19.329 4.797 5.944 1.00 58.00 90 VAL A N 1
ATOM 648 C CA . VAL A 1 90 ? -19.300 5.067 4.505 1.00 58.00 90 VAL A CA 1
ATOM 649 C C . VAL A 1 90 ? -19.077 6.576 4.362 1.00 58.00 90 VAL A C 1
ATOM 651 O O . VAL A 1 90 ? -19.948 7.350 4.747 1.00 58.00 90 VAL A O 1
ATOM 654 N N . ARG A 1 91 ? -17.903 6.992 3.852 1.00 66.56 91 ARG A N 1
ATOM 655 C CA . ARG A 1 91 ? -17.354 8.380 3.758 1.00 66.56 91 ARG A CA 1
ATOM 656 C C . ARG A 1 91 ? -16.316 8.797 4.805 1.00 66.56 91 ARG A C 1
ATOM 658 O O . ARG A 1 91 ? -15.813 9.926 4.724 1.00 66.56 91 ARG A O 1
ATOM 665 N N . SER A 1 92 ? -15.909 7.916 5.709 1.00 77.88 92 SER A N 1
ATOM 666 C CA . SER A 1 92 ? -14.750 8.176 6.560 1.00 77.88 92 SER A CA 1
ATOM 667 C C . SER A 1 92 ? -13.487 8.401 5.705 1.00 77.88 92 SER A C 1
ATOM 669 O O . SER A 1 92 ? -13.381 7.905 4.575 1.00 77.88 92 SER A O 1
ATOM 671 N N . PRO A 1 93 ? -12.483 9.148 6.194 1.00 80.50 93 PRO A N 1
ATOM 672 C CA . PRO A 1 93 ? -11.247 9.305 5.437 1.00 80.50 93 PRO A CA 1
ATOM 673 C C . PRO A 1 93 ? -10.449 7.992 5.330 1.00 80.50 93 PRO A C 1
ATOM 675 O O . PRO A 1 93 ? -9.568 7.906 4.480 1.00 80.50 93 PRO A O 1
ATOM 678 N N . LEU A 1 94 ? -10.754 6.985 6.161 1.00 79.62 94 LEU A N 1
ATOM 679 C CA . LEU A 1 94 ? -10.187 5.640 6.054 1.00 79.62 94 LEU A CA 1
ATOM 680 C C . LEU A 1 94 ? -10.760 4.890 4.842 1.00 79.62 94 LEU A C 1
ATOM 682 O O . LEU A 1 94 ? -9.995 4.361 4.044 1.00 79.62 94 LEU A O 1
ATOM 686 N N . GLU A 1 95 ? -12.074 4.969 4.622 1.00 81.31 95 GLU A N 1
ATOM 687 C CA . GLU A 1 95 ? -12.721 4.451 3.405 1.00 81.31 95 GLU A CA 1
ATOM 688 C C . GLU A 1 95 ? -12.209 5.138 2.129 1.00 81.31 95 GLU A C 1
ATOM 690 O O . GLU A 1 95 ? -12.026 4.504 1.090 1.00 81.31 95 GLU A O 1
ATOM 695 N N . ARG A 1 96 ? -11.943 6.454 2.183 1.00 85.00 96 ARG A N 1
ATOM 696 C CA . ARG A 1 96 ? -11.282 7.156 1.065 1.00 85.00 96 ARG A CA 1
ATOM 697 C C . ARG A 1 96 ? -9.887 6.596 0.806 1.00 85.00 96 ARG A C 1
ATOM 699 O O . ARG A 1 96 ? -9.610 6.210 -0.321 1.00 85.00 96 ARG A O 1
ATOM 706 N N . ALA A 1 97 ? -9.064 6.470 1.847 1.00 85.06 97 ALA A N 1
ATOM 707 C CA . ALA A 1 97 ? -7.732 5.890 1.716 1.00 85.06 97 ALA A CA 1
ATOM 708 C C . ALA A 1 97 ? -7.778 4.455 1.164 1.00 85.06 97 ALA A C 1
ATOM 710 O O . ALA A 1 97 ? -6.938 4.112 0.338 1.00 85.06 97 ALA A O 1
ATOM 711 N N . HIS A 1 98 ? -8.763 3.643 1.564 1.00 85.38 98 HIS A N 1
ATOM 712 C CA . HIS A 1 98 ? -8.955 2.283 1.051 1.00 85.38 98 HIS A CA 1
ATOM 713 C C . HIS A 1 98 ? -9.266 2.263 -0.446 1.00 85.38 98 HIS A C 1
ATOM 715 O O . HIS A 1 98 ? -8.654 1.503 -1.201 1.00 85.38 98 HIS A O 1
ATOM 721 N N . ARG A 1 99 ? -10.156 3.148 -0.906 1.00 85.06 99 ARG A N 1
ATOM 722 C CA . ARG A 1 99 ? -10.423 3.314 -2.341 1.00 85.06 99 ARG A CA 1
ATOM 723 C C . ARG A 1 99 ? -9.190 3.803 -3.099 1.00 85.06 99 ARG A C 1
ATOM 725 O O . ARG A 1 99 ? -8.870 3.242 -4.144 1.00 85.06 99 ARG A O 1
ATOM 732 N N . ASP A 1 100 ? -8.461 4.771 -2.550 1.00 84.69 100 ASP A N 1
ATOM 73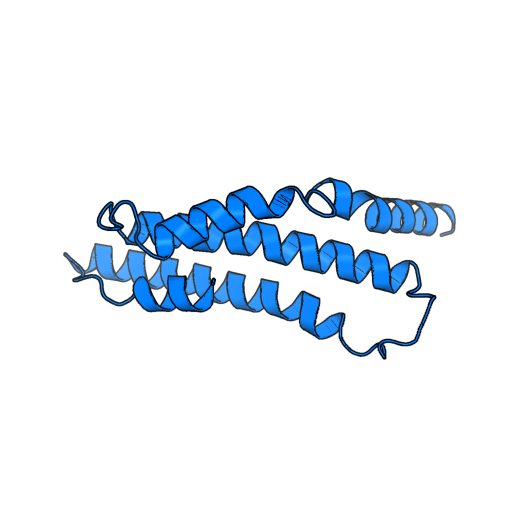3 C CA . ASP A 1 100 ? -7.268 5.339 -3.186 1.00 84.69 100 ASP A CA 1
ATOM 734 C C . ASP A 1 100 ? -6.161 4.288 -3.370 1.00 84.69 100 ASP 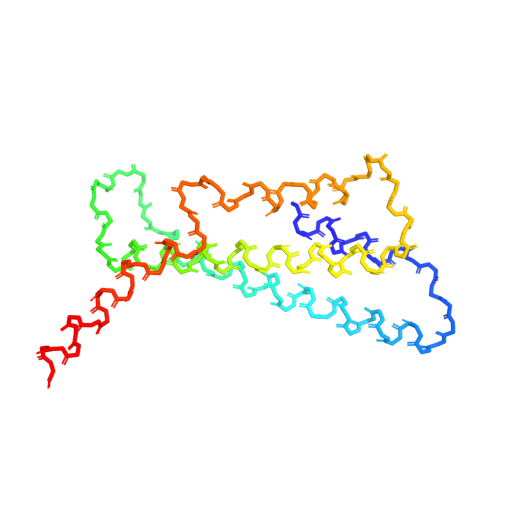A C 1
ATOM 736 O O . ASP A 1 100 ? -5.594 4.164 -4.457 1.00 84.69 100 ASP A O 1
ATOM 740 N N . VAL A 1 101 ? -5.865 3.475 -2.346 1.00 84.56 101 VAL A N 1
ATOM 741 C CA . VAL A 1 101 ? -4.815 2.439 -2.441 1.00 84.56 101 VAL A CA 1
ATOM 742 C C . VAL A 1 101 ? -5.198 1.280 -3.358 1.00 84.56 101 VAL A C 1
ATOM 744 O O . VAL A 1 101 ? -4.307 0.620 -3.889 1.00 84.56 101 VAL A O 1
ATOM 747 N N . ARG A 1 102 ? -6.496 1.037 -3.582 1.00 79.50 102 ARG A N 1
ATOM 748 C CA . ARG A 1 102 ? -6.967 0.081 -4.596 1.00 79.50 102 ARG A CA 1
ATOM 749 C C . ARG A 1 102 ? -6.975 0.659 -6.010 1.00 79.50 102 ARG A C 1
ATOM 751 O O . ARG A 1 102 ? -6.841 -0.115 -6.951 1.00 79.50 102 ARG A O 1
ATOM 758 N N . GLY A 1 103 ? -7.083 1.980 -6.164 1.00 69.88 103 GLY A N 1
ATOM 759 C CA . GLY A 1 103 ? -6.910 2.669 -7.450 1.00 69.88 103 GLY A CA 1
ATOM 760 C C . GLY A 1 103 ? -5.439 2.871 -7.850 1.00 69.88 103 GLY A C 1
ATOM 761 O O . GLY A 1 103 ? -5.109 2.872 -9.033 1.00 69.88 103 GLY A O 1
ATOM 762 N N . GLY A 1 104 ? -4.535 2.979 -6.871 1.00 63.78 104 GLY A N 1
ATOM 763 C CA . GLY A 1 104 ? -3.096 3.214 -7.064 1.00 63.78 104 GLY A CA 1
ATOM 764 C C . GLY A 1 104 ? -2.300 2.214 -7.931 1.00 63.78 104 GLY A C 1
ATOM 765 O O . GLY A 1 104 ? -1.324 2.645 -8.547 1.00 63.78 104 GLY A O 1
ATOM 766 N N . PRO A 1 105 ? -2.661 0.919 -8.044 1.00 62.25 105 PRO A N 1
ATOM 767 C CA . PRO A 1 105 ? -1.966 -0.032 -8.911 1.00 62.25 105 PRO A CA 1
ATOM 768 C C . PRO A 1 105 ? -2.037 0.300 -10.408 1.00 62.25 105 PRO A C 1
ATOM 770 O O . PRO A 1 105 ? -1.253 -0.246 -11.170 1.00 62.25 105 PRO A O 1
ATOM 773 N N . PHE A 1 106 ? -2.944 1.171 -10.858 1.00 61.47 106 PHE A N 1
ATOM 774 C CA . PHE A 1 106 ? -3.258 1.286 -12.287 1.00 61.47 106 PHE A CA 1
ATOM 775 C C . PHE A 1 106 ? -2.547 2.423 -13.036 1.00 61.47 106 PHE A C 1
ATOM 777 O O . PHE A 1 106 ? -2.691 2.511 -14.248 1.00 61.47 106 PHE A O 1
ATOM 784 N N . HIS A 1 107 ? -1.725 3.257 -12.382 1.00 56.06 107 HIS A N 1
ATOM 785 C CA . HIS A 1 107 ? -0.912 4.254 -13.096 1.00 56.06 107 HIS A CA 1
ATOM 786 C C . HIS A 1 107 ? 0.411 4.602 -12.384 1.00 56.06 107 HIS A C 1
ATOM 788 O O . HIS A 1 107 ? 0.459 4.704 -11.158 1.00 56.06 107 HIS A O 1
ATOM 794 N N . PRO A 1 108 ? 1.533 4.808 -13.106 1.00 66.06 108 PRO A N 1
ATOM 795 C CA . PRO A 1 108 ? 1.793 4.439 -14.509 1.00 66.06 108 PRO A CA 1
ATOM 796 C C . PRO A 1 108 ? 2.147 2.952 -14.746 1.00 66.06 108 PRO A C 1
ATOM 798 O O . PRO A 1 108 ? 2.331 2.560 -15.884 1.00 66.06 108 PRO A O 1
ATOM 801 N N . LEU A 1 109 ? 2.271 2.127 -13.698 1.00 76.06 109 LEU A N 1
ATOM 802 C CA . LEU A 1 109 ? 2.691 0.715 -13.771 1.00 76.06 109 LEU A CA 1
ATOM 803 C C . LEU A 1 109 ? 2.026 -0.069 -12.641 1.00 76.06 109 LEU A C 1
ATOM 805 O O . LEU A 1 109 ? 2.001 0.442 -11.512 1.00 76.06 109 LEU A O 1
ATOM 809 N N . THR A 1 110 ? 1.578 -1.290 -12.924 1.00 84.25 110 THR A N 1
ATOM 810 C CA . THR A 1 110 ? 1.144 -2.239 -11.894 1.00 84.25 110 THR A CA 1
ATOM 811 C C . THR A 1 110 ? 2.316 -2.655 -11.010 1.00 84.25 110 THR A C 1
ATOM 813 O O . THR A 1 110 ? 3.469 -2.585 -11.444 1.00 84.25 110 THR A O 1
ATOM 816 N N . PRO A 1 111 ? 2.069 -3.084 -9.758 1.00 84.06 111 PRO A N 1
ATOM 817 C CA . PRO A 1 111 ? 3.112 -3.675 -8.930 1.00 84.06 111 PRO A CA 1
ATOM 818 C C . PRO A 1 111 ? 3.857 -4.793 -9.665 1.00 84.06 111 PRO A C 1
ATOM 820 O O . PRO A 1 111 ? 5.065 -4.929 -9.501 1.00 84.06 111 PRO A O 1
ATOM 823 N N . GLU A 1 112 ? 3.174 -5.591 -10.474 1.00 87.25 112 GLU A N 1
ATOM 824 C CA . GLU A 1 112 ? 3.768 -6.665 -11.270 1.00 87.25 112 GLU A CA 1
ATOM 825 C C . GLU A 1 112 ? 4.703 -6.088 -12.336 1.00 87.25 112 GLU A C 1
ATOM 827 O O . GLU A 1 112 ? 5.877 -6.436 -12.340 1.00 87.25 112 GLU A O 1
ATOM 832 N N . ALA A 1 113 ? 4.242 -5.111 -13.123 1.00 87.62 113 ALA A N 1
ATOM 833 C CA . ALA A 1 113 ? 5.049 -4.461 -14.160 1.00 87.62 113 ALA A CA 1
ATOM 834 C C . ALA A 1 113 ? 6.281 -3.717 -13.606 1.00 87.62 113 ALA A C 1
ATOM 836 O O . ALA A 1 113 ? 7.263 -3.505 -14.308 1.00 87.62 113 ALA A O 1
ATOM 837 N N . THR A 1 114 ? 6.288 -3.330 -12.322 1.00 87.62 114 THR A N 1
ATOM 838 C CA . THR A 1 114 ? 7.505 -2.771 -11.694 1.00 87.62 114 THR A CA 1
ATOM 839 C C . THR A 1 114 ? 8.640 -3.788 -11.500 1.00 87.62 114 THR A C 1
ATOM 841 O O . THR A 1 114 ? 9.733 -3.392 -11.100 1.00 87.62 114 THR A O 1
ATOM 844 N N . LEU A 1 115 ? 8.409 -5.081 -11.744 1.00 91.12 115 LEU A N 1
ATOM 845 C CA . LEU A 1 115 ? 9.436 -6.119 -11.630 1.00 91.12 115 LEU A CA 1
ATOM 846 C C . LEU A 1 115 ? 10.195 -6.377 -12.937 1.00 91.12 115 LEU A C 1
ATOM 848 O O . LEU A 1 115 ? 11.274 -6.963 -12.879 1.00 91.12 115 LEU A O 1
ATOM 852 N N . ASP A 1 116 ? 9.678 -5.924 -14.079 1.00 92.81 116 ASP A N 1
ATOM 853 C CA . ASP A 1 116 ? 10.218 -6.279 -15.397 1.00 92.81 116 ASP A CA 1
ATOM 854 C C . ASP A 1 116 ? 11.665 -5.798 -15.573 1.00 92.81 116 ASP A C 1
ATOM 856 O O . ASP A 1 116 ? 12.552 -6.583 -15.910 1.00 92.81 116 ASP A O 1
ATOM 860 N N . LEU A 1 117 ? 11.931 -4.525 -15.264 1.00 89.69 117 LEU A N 1
ATOM 861 C CA . LEU A 1 117 ? 13.271 -3.939 -15.343 1.00 89.69 117 LEU A CA 1
ATOM 862 C C . LEU A 1 117 ? 14.273 -4.576 -14.354 1.00 89.69 117 LEU A C 1
ATOM 864 O O . LEU A 1 117 ? 15.283 -5.108 -14.815 1.00 89.69 117 LEU A O 1
ATOM 868 N N . PRO A 1 118 ? 14.033 -4.599 -13.022 1.00 90.31 118 PRO A N 1
ATOM 869 C CA . PRO A 1 118 ? 14.986 -5.208 -12.087 1.00 90.31 118 PRO A CA 1
ATOM 870 C C . PRO A 1 118 ? 15.183 -6.711 -12.332 1.00 90.31 118 PRO A C 1
ATOM 872 O O . PRO A 1 118 ? 16.276 -7.228 -12.103 1.00 90.31 118 PRO A O 1
ATOM 875 N N . GLY A 1 119 ? 14.150 -7.417 -12.803 1.00 92.81 119 GLY A N 1
ATOM 876 C CA . GLY A 1 119 ? 14.249 -8.824 -13.186 1.00 92.81 119 GLY A CA 1
ATOM 877 C C . GLY A 1 119 ? 15.155 -9.029 -14.399 1.00 92.81 119 GLY A C 1
ATOM 878 O O . GLY A 1 119 ? 16.048 -9.873 -14.353 1.00 92.81 119 GLY A O 1
ATOM 879 N N . SER A 1 120 ? 14.971 -8.223 -15.446 1.00 92.00 120 SER A N 1
ATOM 880 C CA . SER A 1 120 ? 15.781 -8.291 -16.671 1.00 92.00 120 SER A CA 1
ATOM 881 C C . SER A 1 120 ? 17.256 -8.004 -16.388 1.00 92.00 120 SER A C 1
ATOM 883 O O . SER A 1 120 ? 18.110 -8.809 -16.748 1.00 92.00 120 SER A O 1
ATOM 885 N N . MET A 1 121 ? 17.551 -6.939 -15.634 1.00 91.06 121 MET A N 1
ATOM 886 C CA . MET A 1 121 ? 18.924 -6.594 -15.239 1.00 91.06 121 MET A CA 1
ATOM 887 C C . MET A 1 121 ? 19.608 -7.721 -14.460 1.00 91.06 121 MET A C 1
ATOM 889 O O . MET A 1 121 ? 20.766 -8.051 -14.708 1.00 91.06 121 MET A O 1
ATOM 893 N N . ARG A 1 122 ? 18.886 -8.348 -13.520 1.00 91.69 122 ARG A N 1
ATOM 894 C CA . ARG A 1 122 ? 19.432 -9.457 -12.732 1.00 91.69 122 ARG A CA 1
ATOM 895 C C . ARG A 1 122 ? 19.734 -10.675 -13.605 1.00 91.69 122 ARG A C 1
ATOM 897 O O . ARG A 1 122 ? 20.734 -11.347 -13.371 1.00 91.69 122 ARG A O 1
ATOM 904 N N . LEU A 1 123 ? 18.888 -10.972 -14.592 1.00 92.12 123 LEU A N 1
ATOM 905 C CA . LEU A 1 123 ? 19.131 -12.063 -15.538 1.00 92.12 123 LEU A CA 1
ATOM 906 C C . LEU A 1 123 ? 20.349 -11.790 -16.429 1.00 92.12 123 LEU A C 1
ATOM 908 O O . LEU A 1 123 ? 21.105 -12.719 -16.698 1.00 92.12 123 LEU A O 1
ATOM 912 N N . GLU A 1 124 ? 20.561 -10.548 -16.864 1.00 90.75 124 GLU A N 1
ATOM 913 C CA . GLU A 1 124 ? 21.747 -10.165 -17.641 1.00 90.75 124 GLU A CA 1
ATOM 914 C C . GLU A 1 124 ? 23.037 -10.309 -16.829 1.00 90.75 124 GLU A C 1
ATOM 916 O O . GLU A 1 124 ? 23.971 -10.957 -17.295 1.00 90.75 124 GLU A O 1
ATOM 921 N N . GLU A 1 125 ? 23.054 -9.821 -15.586 1.00 87.94 125 GLU A N 1
ATOM 922 C CA . GLU A 1 125 ? 24.204 -9.933 -14.680 1.00 87.94 125 GLU A CA 1
ATOM 923 C C . GLU A 1 125 ? 24.629 -11.396 -14.456 1.00 87.94 125 GLU A C 1
ATOM 925 O O . GLU A 1 125 ? 25.818 -11.711 -14.498 1.00 87.94 125 GLU A O 1
ATOM 930 N N . VAL A 1 126 ? 23.665 -12.312 -14.270 1.00 90.12 126 VAL A N 1
ATOM 931 C CA . VAL A 1 126 ? 23.945 -13.758 -14.140 1.00 90.12 126 VAL A CA 1
ATOM 932 C C . VAL A 1 126 ? 24.559 -14.338 -15.413 1.00 90.12 126 VAL A C 1
ATOM 934 O O . VAL A 1 126 ? 25.391 -15.230 -15.320 1.00 90.12 126 VAL A O 1
ATOM 937 N N . ARG A 1 127 ? 24.157 -13.869 -16.599 1.00 86.94 127 ARG A N 1
ATOM 938 C CA . ARG A 1 127 ? 24.674 -14.382 -17.882 1.00 86.94 127 ARG A CA 1
ATOM 939 C C . ARG A 1 127 ? 26.100 -13.920 -18.173 1.00 86.94 127 ARG A C 1
ATOM 941 O O . ARG A 1 127 ? 26.764 -14.537 -19.001 1.00 86.94 127 ARG A O 1
ATOM 948 N N . THR A 1 128 ? 26.534 -12.833 -17.542 1.00 83.00 128 THR A N 1
ATOM 949 C CA . THR A 1 128 ? 27.869 -12.241 -17.708 1.00 83.00 128 THR A CA 1
ATOM 950 C C . THR A 1 128 ? 28.862 -12.616 -16.604 1.00 83.00 128 THR A C 1
ATOM 952 O O . THR A 1 128 ? 30.022 -12.220 -16.696 1.00 83.00 128 THR A O 1
ATOM 955 N N . SER A 1 129 ? 28.417 -13.342 -15.571 1.00 65.88 129 SER A N 1
ATOM 956 C CA . SER A 1 129 ? 29.237 -13.828 -14.450 1.00 65.88 129 SER A CA 1
ATOM 957 C C . SER A 1 129 ? 29.649 -15.284 -14.624 1.00 65.88 129 SER A C 1
ATOM 959 O O . SER A 1 129 ? 30.644 -15.641 -13.954 1.00 65.88 129 SER A O 1
#

Solvent-accessible surface area (backbone atoms only — not comparable to full-atom values): 7388 Å² total; per-residue (Å²): 109,70,67,67,40,59,67,58,56,70,77,60,85,64,63,62,73,66,56,40,53,53,51,53,52,53,53,49,51,43,50,54,40,51,56,59,28,55,53,35,58,63,71,63,67,84,71,67,100,76,66,96,68,75,49,72,68,54,50,26,50,46,25,49,22,50,34,44,35,50,56,36,49,39,52,39,44,53,53,35,50,60,72,41,69,76,68,64,47,96,81,32,72,60,55,49,47,47,52,49,48,69,55,50,44,75,59,99,51,36,59,70,62,33,43,53,58,48,51,50,54,52,54,52,54,61,76,75,106

Foldseek 3Di:
DLVVLLVVLPPDPQDDPVSVVVSVVLSVLSVVLVVVLVVLVVVLPDDPPPDPDDDLVSLLSNLVSLLSNLVSLQSSLVSSVVSCVPVQPPPRVSVVSNVVSVVSLVPPHHSVRSVPSVVVVVVVVVVVD

Nearest PDB structures (foldseek):
  3mkh-assembly1_D  TM=8.407E-01  e=1.928E+00  Podospora anserina

Organism: NCBI:txid2803911